Protein AF-S4N8Z7-F1 (afdb_monomer_lite)

Sequence (89 aa):
MDTNAEISITPKEAMDIVVTFWTSMGTANTRATTYRYKFQSGDFYLIGEQSDSFNRMTGEGENVNINYLTGQKSITTGNMIENTGMKLK

Structure (mmCIF, N/CA/C/O backbone):
data_AF-S4N8Z7-F1
#
_entry.id   AF-S4N8Z7-F1
#
loop_
_atom_site.group_PDB
_atom_site.id
_atom_site.type_symbol
_atom_site.label_atom_id
_atom_site.label_alt_id
_atom_site.label_comp_id
_atom_site.label_asym_id
_atom_site.label_entity_id
_atom_site.label_seq_id
_atom_site.pdbx_PDB_ins_code
_atom_site.Cartn_x
_atom_site.Cartn_y
_atom_site.Cartn_z
_atom_site.occupancy
_atom_site.B_iso_or_equiv
_atom_site.auth_seq_id
_atom_site.auth_comp_id
_atom_site.auth_asym_id
_atom_site.auth_atom_id
_atom_site.pdbx_PDB_model_num
ATOM 1 N N . MET A 1 1 ? 13.620 -15.999 -3.358 1.00 70.31 1 MET A N 1
ATOM 2 C CA . MET A 1 1 ? 12.597 -14.948 -3.184 1.00 70.31 1 MET A CA 1
ATOM 3 C C . MET A 1 1 ? 12.460 -14.767 -1.700 1.00 70.31 1 MET A C 1
ATOM 5 O O . MET A 1 1 ? 12.056 -15.711 -1.035 1.00 70.31 1 MET A O 1
ATOM 9 N N . ASP A 1 2 ? 12.855 -13.603 -1.211 1.00 80.25 2 ASP A N 1
ATOM 10 C CA . ASP A 1 2 ? 12.900 -13.310 0.211 1.00 80.25 2 ASP A CA 1
ATOM 11 C C . ASP A 1 2 ? 11.676 -12.470 0.553 1.00 80.25 2 ASP A C 1
ATOM 13 O O . ASP A 1 2 ? 11.379 -11.463 -0.096 1.00 80.25 2 ASP A O 1
ATOM 17 N N . THR A 1 3 ? 10.931 -12.927 1.551 1.00 85.19 3 THR A N 1
ATOM 18 C CA . THR A 1 3 ? 9.766 -12.213 2.068 1.00 85.19 3 THR A CA 1
ATOM 19 C C . THR A 1 3 ? 10.090 -11.766 3.477 1.00 85.19 3 THR A C 1
ATOM 21 O O . THR A 1 3 ? 10.477 -12.585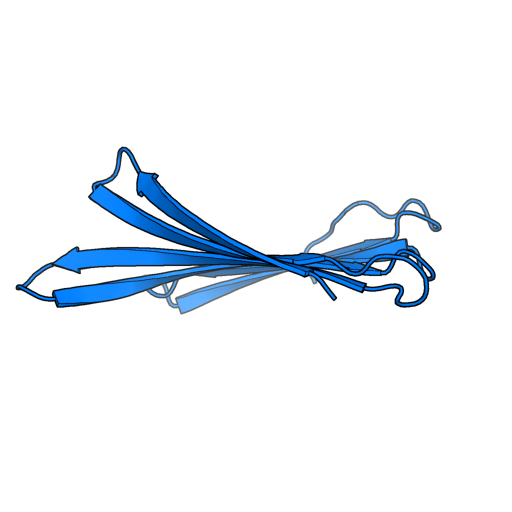 4.306 1.00 85.19 3 THR A O 1
ATOM 24 N N . ASN A 1 4 ? 9.924 -10.476 3.737 1.00 89.88 4 ASN A N 1
ATOM 25 C CA . ASN A 1 4 ? 10.065 -9.905 5.067 1.00 89.88 4 ASN A CA 1
ATOM 26 C C . ASN A 1 4 ? 8.730 -9.299 5.488 1.00 89.88 4 ASN A C 1
ATOM 28 O O . ASN A 1 4 ? 8.023 -8.717 4.661 1.00 89.88 4 ASN A O 1
ATOM 32 N N . ALA A 1 5 ? 8.402 -9.442 6.767 1.00 92.50 5 ALA A N 1
ATOM 33 C CA . ALA A 1 5 ? 7.236 -8.821 7.369 1.00 92.50 5 ALA A CA 1
ATOM 34 C C . ALA A 1 5 ? 7.666 -8.022 8.599 1.00 92.50 5 ALA A C 1
ATOM 36 O O . ALA A 1 5 ? 8.415 -8.525 9.437 1.00 92.50 5 ALA A O 1
ATOM 37 N N . GLU A 1 6 ? 7.178 -6.793 8.699 1.00 94.94 6 GLU A N 1
ATOM 38 C CA . GLU A 1 6 ? 7.401 -5.899 9.830 1.00 94.94 6 GLU A CA 1
ATOM 39 C C . GLU A 1 6 ? 6.053 -5.443 10.389 1.00 94.94 6 GLU A C 1
ATOM 41 O O . GLU A 1 6 ? 5.103 -5.208 9.639 1.00 94.94 6 GLU A O 1
ATOM 46 N N . ILE A 1 7 ? 5.973 -5.327 11.714 1.00 94.94 7 ILE A N 1
ATOM 47 C CA . ILE A 1 7 ? 4.805 -4.801 12.418 1.00 94.94 7 ILE A CA 1
ATOM 48 C C . ILE A 1 7 ? 5.244 -3.585 13.224 1.00 94.94 7 ILE A C 1
ATOM 50 O O . ILE A 1 7 ? 6.205 -3.662 13.990 1.00 94.94 7 ILE A O 1
ATOM 54 N N . SER A 1 8 ? 4.509 -2.483 13.091 1.00 94.25 8 SER A N 1
ATOM 55 C CA . SER A 1 8 ? 4.743 -1.265 13.867 1.00 94.25 8 SER A CA 1
ATOM 56 C C . SER A 1 8 ? 3.437 -0.637 14.356 1.00 94.25 8 SER A C 1
ATOM 58 O O . SER A 1 8 ? 2.375 -0.803 13.753 1.00 94.25 8 SER A O 1
ATOM 60 N N . ILE A 1 9 ? 3.514 0.090 15.473 1.00 91.75 9 ILE A N 1
ATOM 61 C CA . ILE A 1 9 ? 2.412 0.907 15.992 1.00 91.75 9 ILE A CA 1
ATOM 62 C C . ILE A 1 9 ? 2.708 2.362 15.640 1.00 91.75 9 ILE A C 1
ATOM 64 O O . ILE A 1 9 ? 3.746 2.912 16.006 1.00 91.75 9 ILE A O 1
ATOM 68 N N . THR A 1 10 ? 1.783 2.992 14.926 1.00 85.75 10 THR A N 1
ATOM 69 C CA . THR A 1 10 ? 1.882 4.398 14.538 1.00 85.75 10 THR A CA 1
ATOM 70 C C . THR A 1 10 ? 1.479 5.319 15.698 1.00 85.75 10 THR A C 1
ATOM 72 O O . THR A 1 10 ? 0.633 4.952 16.517 1.00 85.75 10 THR A O 1
ATOM 75 N N . PRO A 1 11 ? 1.958 6.578 15.726 1.00 82.19 11 PRO A N 1
ATOM 76 C CA . PRO A 1 11 ? 1.519 7.577 16.709 1.00 82.19 11 PRO A CA 1
ATOM 77 C C . PRO A 1 11 ? 0.018 7.920 16.670 1.00 82.19 11 PRO A C 1
ATOM 79 O O . PRO A 1 11 ? -0.459 8.660 17.522 1.00 82.19 11 PRO A O 1
ATOM 82 N N . LYS A 1 12 ? -0.727 7.430 15.669 1.00 80.25 12 LYS A N 1
ATOM 83 C CA . LYS A 1 12 ? -2.173 7.650 15.493 1.00 80.25 12 LYS A CA 1
ATOM 84 C C . LYS A 1 12 ? -3.014 6.447 15.938 1.00 80.25 12 LYS A C 1
ATOM 86 O O . LYS A 1 12 ? -4.122 6.276 15.438 1.00 80.25 12 LYS A O 1
ATOM 91 N N . GLU A 1 13 ? -2.469 5.598 16.811 1.00 85.19 13 GLU A N 1
ATOM 92 C CA . GLU A 1 13 ? -3.140 4.395 17.337 1.00 85.19 13 GLU A CA 1
ATOM 93 C C . GLU A 1 13 ? -3.556 3.392 16.242 1.00 85.19 13 GLU A C 1
ATOM 95 O O . GLU A 1 13 ? -4.467 2.583 16.413 1.00 85.19 13 GLU A O 1
ATOM 100 N N . ALA A 1 14 ? -2.879 3.443 15.093 1.00 91.75 14 ALA A N 1
ATOM 101 C CA . ALA A 1 14 ? -3.032 2.473 14.018 1.00 91.75 14 ALA A CA 1
ATOM 102 C C . ALA A 1 14 ? -1.828 1.525 13.990 1.00 91.75 14 ALA A C 1
ATOM 104 O O . ALA A 1 14 ? -0.709 1.943 14.286 1.00 91.75 14 ALA A O 1
ATOM 105 N N . MET A 1 15 ? -2.059 0.273 13.616 1.00 95.12 15 MET A N 1
ATOM 106 C CA . MET A 1 15 ? -1.038 -0.751 13.425 1.00 95.12 15 MET A CA 1
ATOM 107 C C . MET A 1 15 ? -0.752 -0.908 11.935 1.00 95.12 15 MET A C 1
ATOM 109 O O . MET A 1 15 ? -1.669 -1.174 11.160 1.00 95.12 15 MET A O 1
ATOM 113 N N . ASP A 1 16 ? 0.513 -0.791 11.551 1.00 96.38 16 ASP A N 1
ATOM 114 C CA . ASP A 1 16 ? 0.957 -1.033 10.184 1.00 96.38 16 ASP A CA 1
ATOM 115 C C . ASP A 1 16 ? 1.625 -2.411 10.101 1.00 96.38 16 ASP A C 1
ATOM 117 O O . ASP A 1 16 ? 2.531 -2.723 10.877 1.00 96.38 16 ASP A O 1
ATOM 121 N N . ILE A 1 17 ? 1.172 -3.229 9.149 1.00 96.06 17 ILE A N 1
ATOM 122 C CA . ILE A 1 17 ? 1.828 -4.473 8.735 1.00 96.06 17 ILE A CA 1
ATOM 123 C C . ILE A 1 17 ? 2.448 -4.223 7.367 1.00 96.06 17 ILE A C 1
ATOM 125 O O . ILE A 1 17 ? 1.726 -4.031 6.388 1.00 96.06 17 ILE A O 1
ATOM 129 N N . VAL A 1 18 ? 3.773 -4.247 7.293 1.00 96.06 18 VAL A N 1
ATOM 130 C CA . VAL A 1 18 ? 4.512 -4.080 6.041 1.00 96.06 18 VAL A CA 1
ATOM 131 C C . VAL A 1 18 ? 4.977 -5.445 5.568 1.00 96.06 18 VAL A C 1
ATOM 133 O O . VAL A 1 18 ? 5.733 -6.120 6.260 1.00 96.06 18 VAL A O 1
ATOM 136 N N . VAL A 1 19 ? 4.544 -5.850 4.378 1.00 94.38 19 VAL A N 1
ATOM 137 C CA . VAL A 1 19 ? 4.993 -7.076 3.717 1.00 94.38 19 VAL A CA 1
ATOM 138 C C . VAL A 1 19 ? 5.822 -6.689 2.506 1.00 94.38 19 VAL A C 1
ATOM 140 O O . VAL A 1 19 ? 5.327 -6.043 1.582 1.00 94.38 19 VAL A O 1
ATOM 143 N N . THR A 1 20 ? 7.089 -7.089 2.505 1.00 91.81 20 THR A N 1
ATOM 144 C CA . THR A 1 20 ? 8.021 -6.776 1.423 1.00 91.81 20 THR A CA 1
ATOM 145 C C . THR A 1 20 ? 8.469 -8.049 0.725 1.00 91.81 20 THR A C 1
ATOM 147 O O . THR A 1 20 ? 9.005 -8.964 1.349 1.00 91.81 20 THR A O 1
ATOM 150 N N . PHE A 1 21 ? 8.294 -8.072 -0.591 1.00 88.06 21 PHE A N 1
ATOM 151 C CA . PHE A 1 21 ? 8.746 -9.117 -1.490 1.00 88.06 21 PHE A CA 1
ATOM 152 C C . PHE A 1 21 ? 9.956 -8.620 -2.272 1.00 88.06 21 PHE A C 1
ATOM 154 O O . PHE A 1 21 ? 9.828 -7.859 -3.236 1.00 88.06 21 PHE A O 1
ATOM 161 N N . TRP A 1 22 ? 11.133 -9.090 -1.864 1.00 76.56 22 TRP A N 1
ATOM 162 C CA . TRP A 1 22 ? 12.368 -8.893 -2.607 1.00 76.56 22 TRP A CA 1
ATOM 163 C C . TRP A 1 22 ? 12.772 -10.182 -3.294 1.00 76.56 22 TRP A C 1
ATOM 165 O O . TRP A 1 22 ? 12.678 -11.286 -2.762 1.00 76.56 22 TRP A O 1
ATOM 175 N N . THR A 1 23 ? 13.274 -10.050 -4.509 1.00 67.12 23 THR A N 1
ATOM 176 C CA . THR A 1 23 ? 13.885 -11.177 -5.194 1.00 67.12 23 THR A CA 1
ATOM 177 C C . THR A 1 23 ? 15.323 -10.844 -5.552 1.00 67.12 23 THR A C 1
ATOM 179 O O . THR A 1 23 ? 15.611 -9.828 -6.191 1.00 67.12 23 THR A O 1
ATOM 182 N N . SER A 1 24 ? 16.252 -11.683 -5.102 1.00 61.22 24 SER A N 1
ATOM 183 C CA . SER A 1 24 ? 17.641 -11.669 -5.550 1.00 61.22 24 SER A CA 1
ATOM 184 C C . SER A 1 24 ? 17.767 -12.419 -6.886 1.00 61.22 24 SER A C 1
ATOM 186 O O . SER A 1 24 ? 16.996 -13.333 -7.162 1.00 61.22 24 SER A O 1
ATOM 188 N N . MET A 1 25 ? 18.697 -11.950 -7.728 1.00 50.88 25 MET A N 1
ATOM 189 C CA . MET A 1 25 ? 19.184 -12.544 -8.989 1.00 50.88 25 MET A CA 1
ATOM 190 C C . MET A 1 25 ? 18.148 -13.317 -9.840 1.00 50.88 25 MET A C 1
ATOM 192 O O . MET A 1 25 ? 18.025 -14.531 -9.728 1.00 50.88 25 MET A O 1
ATOM 196 N N . GLY A 1 26 ? 17.465 -12.622 -10.763 1.00 61.41 26 GLY A N 1
ATOM 197 C CA . GLY A 1 26 ? 16.749 -13.256 -11.888 1.00 61.41 26 GLY A CA 1
ATOM 198 C C . GLY A 1 26 ? 15.339 -12.729 -12.166 1.00 61.41 26 GLY A C 1
ATOM 199 O O . GLY A 1 26 ? 14.899 -12.726 -13.310 1.00 61.41 26 GLY A O 1
ATOM 200 N N . THR A 1 27 ? 14.642 -12.212 -11.159 1.00 68.88 27 THR A N 1
ATOM 201 C CA . THR A 1 27 ? 13.301 -11.620 -11.315 1.00 68.88 27 THR A CA 1
ATOM 202 C C . THR A 1 27 ? 13.360 -10.097 -11.244 1.00 68.88 27 THR A C 1
ATOM 204 O O . THR A 1 27 ? 14.044 -9.523 -10.398 1.00 68.88 27 THR A O 1
ATOM 207 N N . ALA A 1 28 ? 12.651 -9.416 -12.146 1.00 83.06 28 ALA A N 1
ATOM 208 C CA . ALA A 1 28 ? 12.709 -7.958 -12.251 1.00 83.06 28 ALA A CA 1
ATOM 209 C C . ALA A 1 28 ? 11.973 -7.235 -11.118 1.00 83.06 28 ALA A C 1
ATOM 211 O O . ALA A 1 28 ? 12.359 -6.129 -10.746 1.00 83.06 28 ALA A O 1
ATOM 212 N N . ASN A 1 29 ? 10.926 -7.867 -10.588 1.00 87.88 29 ASN A N 1
ATOM 213 C CA . ASN A 1 29 ? 9.919 -7.201 -9.775 1.00 87.88 29 ASN A CA 1
ATOM 214 C C . ASN A 1 29 ? 10.275 -7.207 -8.287 1.00 87.88 29 ASN A C 1
ATOM 216 O O . ASN A 1 29 ? 10.633 -8.242 -7.716 1.00 87.88 29 ASN A O 1
ATOM 220 N N . THR A 1 30 ? 10.115 -6.045 -7.666 1.00 90.94 30 THR A N 1
ATOM 221 C CA . THR A 1 30 ? 10.051 -5.861 -6.216 1.00 90.94 30 THR A CA 1
ATOM 222 C C . THR A 1 30 ? 8.697 -5.263 -5.852 1.00 90.94 30 THR A C 1
ATOM 224 O O . THR A 1 30 ? 8.114 -4.517 -6.646 1.00 90.94 30 THR A O 1
ATOM 227 N N . ARG A 1 31 ? 8.171 -5.620 -4.678 1.00 92.56 31 ARG A N 1
ATOM 228 C CA . ARG A 1 31 ? 6.916 -5.067 -4.165 1.00 92.56 31 ARG A CA 1
ATOM 229 C C . ARG A 1 31 ? 6.964 -4.922 -2.653 1.00 92.56 31 ARG A C 1
ATOM 231 O O . ARG A 1 31 ? 7.402 -5.836 -1.964 1.00 92.56 31 ARG A O 1
ATOM 238 N N . ALA A 1 32 ? 6.439 -3.819 -2.146 1.00 94.81 32 ALA A N 1
ATOM 239 C CA . ALA A 1 32 ? 6.104 -3.644 -0.741 1.00 94.81 32 ALA A CA 1
ATOM 240 C C . ALA A 1 32 ? 4.608 -3.354 -0.616 1.00 94.81 32 ALA A C 1
ATOM 242 O O . ALA A 1 32 ? 3.997 -2.764 -1.510 1.00 94.81 32 ALA A O 1
ATOM 243 N N . THR A 1 33 ? 3.974 -3.810 0.456 1.00 96.88 33 THR A N 1
ATOM 244 C CA . THR A 1 33 ? 2.588 -3.456 0.764 1.00 96.88 33 THR A CA 1
ATOM 245 C C . THR A 1 33 ? 2.440 -3.220 2.257 1.00 96.88 33 THR A C 1
ATOM 247 O O . THR A 1 33 ? 2.761 -4.092 3.060 1.00 96.88 33 THR A O 1
ATOM 250 N N . THR A 1 34 ? 1.962 -2.034 2.610 1.00 97.44 34 THR A N 1
ATOM 251 C CA . THR A 1 34 ? 1.643 -1.612 3.969 1.00 97.44 34 THR A CA 1
ATOM 252 C C . THR A 1 34 ? 0.138 -1.687 4.158 1.00 97.44 34 THR A C 1
ATOM 254 O O . THR A 1 34 ? -0.614 -0.947 3.521 1.00 97.44 34 THR A O 1
ATOM 257 N N . TYR A 1 35 ? -0.302 -2.554 5.061 1.00 97.38 35 TYR A N 1
ATOM 258 C CA . TYR A 1 35 ? -1.683 -2.629 5.516 1.00 97.38 35 TYR A CA 1
ATOM 259 C C . TYR A 1 35 ? -1.820 -1.874 6.828 1.00 97.38 35 TYR A C 1
ATOM 261 O O . TYR A 1 35 ? -1.120 -2.183 7.790 1.00 97.38 35 TYR A O 1
ATOM 269 N N . ARG A 1 36 ? -2.741 -0.912 6.878 1.00 97.31 36 ARG A N 1
ATOM 270 C CA . ARG A 1 36 ? -3.013 -0.126 8.079 1.00 97.31 36 ARG A CA 1
ATOM 271 C C . ARG A 1 36 ? -4.299 -0.580 8.740 1.00 97.31 36 ARG A C 1
ATOM 273 O O . ARG A 1 36 ? -5.379 -0.448 8.164 1.00 97.31 36 ARG A O 1
ATOM 280 N N . TYR A 1 37 ? -4.180 -1.021 9.981 1.00 96.94 37 TYR A N 1
ATOM 281 C CA . TYR A 1 37 ? -5.281 -1.433 10.834 1.00 96.94 37 TYR A CA 1
ATOM 282 C C . TYR A 1 37 ? -5.534 -0.416 11.938 1.00 96.94 37 TYR A C 1
ATOM 284 O O . TYR A 1 37 ? -4.607 0.202 12.455 1.00 96.94 37 TYR A O 1
ATOM 292 N N . LYS A 1 38 ? -6.790 -0.273 12.347 1.00 95.00 38 LYS A N 1
ATOM 293 C CA . LYS A 1 38 ? -7.173 0.483 13.539 1.00 95.00 38 LYS A CA 1
ATOM 294 C C . LYS A 1 38 ? -7.926 -0.426 14.495 1.00 95.00 38 LYS A C 1
ATOM 296 O O . LYS A 1 38 ? -8.875 -1.088 14.080 1.00 95.00 38 LYS A O 1
ATOM 301 N N . PHE A 1 39 ? -7.526 -0.421 15.763 1.00 91.19 39 PHE A N 1
ATOM 302 C CA . PHE A 1 39 ? -8.305 -1.065 16.812 1.00 91.19 39 PHE A CA 1
ATOM 303 C C . PHE A 1 39 ? -9.478 -0.162 17.206 1.00 91.19 39 PHE A C 1
ATOM 305 O O . PHE A 1 39 ? -9.287 0.997 17.577 1.00 91.19 39 PHE A O 1
ATOM 312 N N . GLN A 1 40 ? -10.701 -0.667 17.096 1.00 90.50 40 GLN A N 1
ATOM 313 C CA . GLN A 1 40 ? -11.912 0.029 17.530 1.00 90.50 40 GLN A CA 1
ATOM 314 C C . GLN A 1 40 ? -12.993 -0.998 17.856 1.00 90.50 40 GLN A C 1
ATOM 316 O O . GLN A 1 40 ? -13.005 -2.080 17.288 1.00 90.50 40 GLN A O 1
ATOM 321 N N . SER A 1 41 ? -13.900 -0.688 18.782 1.00 91.81 41 SER A N 1
ATOM 322 C CA . SER A 1 41 ? -15.024 -1.579 19.126 1.00 91.81 41 SER A CA 1
ATOM 323 C C . SER A 1 41 ? -14.632 -3.033 19.456 1.00 91.81 41 SER A C 1
ATOM 325 O O . SER A 1 41 ? -15.434 -3.941 19.264 1.00 91.81 41 SER A O 1
ATOM 327 N N . GLY A 1 42 ? -13.415 -3.256 19.967 1.00 92.50 42 GLY A N 1
ATOM 328 C CA . GLY A 1 42 ? -12.922 -4.584 20.343 1.00 92.50 42 GLY A CA 1
ATOM 329 C C . GLY A 1 42 ? -12.261 -5.395 19.223 1.00 92.50 42 GLY A C 1
ATOM 330 O O . GLY A 1 42 ? -11.878 -6.530 19.489 1.00 92.50 42 GLY A O 1
ATOM 331 N N . ASP A 1 43 ? -12.097 -4.844 18.015 1.00 94.88 43 ASP A N 1
ATOM 332 C CA . ASP A 1 43 ? -11.525 -5.561 16.867 1.00 94.88 43 ASP A CA 1
ATOM 333 C C . ASP A 1 43 ? -10.595 -4.673 16.014 1.00 94.88 43 ASP A C 1
ATOM 335 O O . ASP A 1 43 ? -10.585 -3.443 16.139 1.00 94.88 43 ASP A O 1
ATOM 339 N N . PHE A 1 44 ? -9.797 -5.293 15.143 1.00 92.38 44 PHE A N 1
ATOM 340 C CA . PHE A 1 44 ? -8.927 -4.622 14.180 1.00 92.38 44 PHE A CA 1
ATOM 341 C C . PHE A 1 44 ? -9.615 -4.479 12.824 1.00 92.38 44 PHE A C 1
ATOM 343 O O . PHE A 1 44 ? -9.942 -5.453 12.154 1.00 92.38 44 PHE A O 1
ATOM 350 N N . TYR A 1 45 ? -9.745 -3.240 12.364 1.00 95.44 45 TYR A N 1
ATOM 351 C CA . TYR A 1 45 ? -10.327 -2.922 11.065 1.00 95.44 45 TYR A CA 1
ATOM 352 C C . TYR A 1 45 ? -9.233 -2.493 10.099 1.00 95.44 45 TYR A C 1
ATOM 354 O O . TYR A 1 45 ? -8.440 -1.613 10.433 1.00 95.44 45 TYR A O 1
ATOM 362 N N . LEU A 1 46 ? -9.206 -3.069 8.894 1.00 96.81 46 LEU A N 1
ATOM 363 C CA . LEU A 1 46 ? -8.356 -2.586 7.807 1.00 96.81 46 LEU A CA 1
ATOM 364 C C . LEU A 1 46 ? -8.892 -1.231 7.324 1.00 96.81 46 LEU A C 1
ATOM 366 O O . LEU A 1 46 ? -10.004 -1.144 6.809 1.00 96.81 46 LEU A O 1
ATOM 370 N N . ILE A 1 47 ? -8.106 -0.170 7.502 1.00 96.75 47 ILE A N 1
ATOM 371 C CA . ILE A 1 47 ? -8.510 1.208 7.185 1.00 96.75 47 ILE A CA 1
ATOM 372 C C . ILE A 1 47 ? -7.712 1.828 6.038 1.00 96.75 47 ILE A C 1
ATOM 374 O O . ILE A 1 47 ? -8.139 2.831 5.464 1.00 96.75 47 ILE A O 1
ATOM 378 N N . GLY A 1 48 ? -6.576 1.237 5.671 1.00 97.31 48 GLY A N 1
ATOM 379 C CA . GLY A 1 48 ? -5.818 1.668 4.505 1.00 97.31 48 GLY A CA 1
ATOM 380 C C . GLY A 1 48 ? -4.867 0.606 3.977 1.00 97.31 48 GLY A C 1
ATOM 381 O O . GLY A 1 48 ? -4.470 -0.311 4.694 1.00 97.31 48 GLY A O 1
ATOM 382 N N . GLU A 1 49 ? -4.496 0.766 2.716 1.00 97.69 49 GLU A N 1
ATOM 383 C CA . GLU A 1 49 ? -3.496 -0.041 2.028 1.00 97.69 49 GLU A CA 1
ATOM 384 C C . GLU A 1 49 ? -2.649 0.875 1.150 1.00 97.69 49 GLU A C 1
ATOM 386 O O . GLU A 1 49 ? -3.181 1.693 0.400 1.00 97.69 49 GLU A O 1
ATOM 391 N N . GLN A 1 50 ? -1.333 0.733 1.237 1.00 97.44 50 GLN A N 1
ATOM 392 C CA . GLN A 1 50 ? -0.397 1.333 0.298 1.00 97.44 50 GLN A CA 1
ATOM 393 C C . GLN A 1 50 ? 0.465 0.224 -0.288 1.00 97.44 50 GLN A C 1
ATOM 395 O O . GLN A 1 50 ? 1.008 -0.583 0.461 1.00 97.44 50 GLN A O 1
ATOM 400 N N . SER A 1 51 ? 0.621 0.182 -1.607 1.00 97.06 51 SER A N 1
ATOM 401 C CA . SER A 1 51 ? 1.555 -0.734 -2.250 1.00 97.06 51 SER A CA 1
ATOM 402 C C . SER A 1 51 ? 2.442 -0.029 -3.255 1.00 97.06 51 SER A C 1
ATOM 404 O O . SER A 1 51 ? 1.956 0.700 -4.119 1.00 97.06 51 SER A O 1
ATOM 406 N N . ASP A 1 52 ? 3.719 -0.359 -3.190 1.00 95.38 52 ASP A N 1
ATOM 407 C CA . ASP A 1 52 ? 4.762 0.093 -4.090 1.00 95.38 52 ASP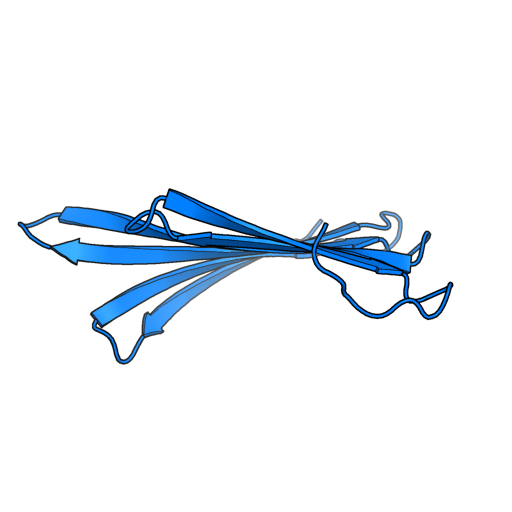 A CA 1
ATOM 408 C C . ASP A 1 52 ? 5.241 -1.114 -4.888 1.00 95.38 52 ASP A C 1
ATOM 410 O O . ASP A 1 52 ? 5.584 -2.146 -4.309 1.00 95.38 52 ASP A O 1
ATOM 414 N N . SER A 1 53 ? 5.279 -1.009 -6.211 1.00 94.88 53 SER A N 1
ATOM 415 C CA . SER A 1 53 ? 5.873 -2.029 -7.069 1.00 94.88 53 SER A CA 1
ATOM 416 C C . SER A 1 53 ? 6.828 -1.401 -8.063 1.00 94.88 53 SER A C 1
ATOM 418 O O . SER A 1 53 ? 6.614 -0.284 -8.535 1.00 94.88 53 SER A O 1
A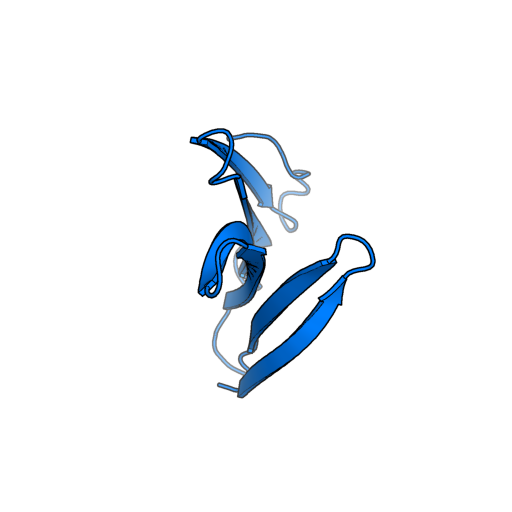TOM 420 N N . PHE A 1 54 ? 7.904 -2.120 -8.357 1.00 93.44 54 PHE A N 1
ATOM 421 C CA . PHE A 1 54 ? 8.921 -1.644 -9.273 1.00 93.44 54 PHE A CA 1
ATOM 422 C C . PHE A 1 54 ? 9.529 -2.797 -10.072 1.00 93.44 54 PHE A C 1
ATOM 424 O O . PHE A 1 54 ? 9.939 -3.815 -9.506 1.00 93.44 54 PHE A O 1
ATOM 431 N N . ASN A 1 55 ? 9.596 -2.629 -11.391 1.00 92.75 55 ASN A N 1
ATOM 432 C CA . ASN A 1 55 ? 10.228 -3.553 -12.319 1.00 92.75 55 ASN A CA 1
ATOM 433 C C . ASN A 1 55 ? 11.607 -3.018 -12.724 1.00 92.75 55 ASN A C 1
ATOM 435 O O . ASN A 1 55 ? 11.740 -2.052 -13.471 1.00 92.75 55 ASN A O 1
ATOM 439 N N . ARG A 1 56 ? 12.659 -3.698 -12.266 1.00 88.88 56 ARG A N 1
ATOM 440 C CA . ARG A 1 56 ? 14.057 -3.308 -12.507 1.00 88.88 56 ARG A CA 1
ATOM 441 C C . ARG A 1 56 ? 14.510 -3.443 -13.964 1.00 88.88 56 ARG A C 1
ATOM 443 O O . ARG A 1 56 ? 15.522 -2.851 -14.315 1.00 88.88 56 ARG A O 1
ATOM 450 N N . MET A 1 57 ? 13.820 -4.242 -14.784 1.00 90.75 57 MET A N 1
ATOM 451 C CA . MET A 1 57 ? 14.170 -4.445 -16.196 1.00 90.75 57 MET A CA 1
ATOM 452 C C . MET A 1 57 ? 13.507 -3.409 -17.108 1.00 90.75 57 MET A C 1
ATOM 454 O O . MET A 1 57 ? 14.142 -2.949 -18.049 1.00 90.75 57 MET A O 1
ATOM 458 N N . THR A 1 58 ? 12.247 -3.050 -16.842 1.00 93.31 58 THR A N 1
ATOM 459 C CA . THR A 1 58 ? 11.487 -2.079 -17.654 1.00 93.31 58 THR A CA 1
ATOM 460 C C . THR A 1 58 ? 11.572 -0.657 -17.112 1.00 93.31 58 THR A C 1
ATOM 462 O O . THR A 1 58 ? 11.277 0.291 -17.833 1.00 93.31 58 THR A O 1
ATOM 465 N N . GLY A 1 59 ? 11.975 -0.493 -15.850 1.00 93.62 59 GLY A N 1
ATOM 466 C CA . GLY A 1 59 ? 11.965 0.790 -15.160 1.00 93.62 59 GLY A CA 1
ATOM 467 C C . GLY A 1 59 ? 10.577 1.227 -14.697 1.00 93.62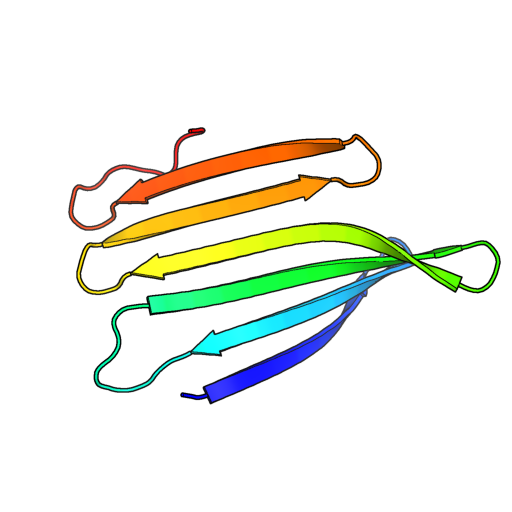 59 GLY A C 1
ATOM 468 O O . GLY A 1 59 ? 10.468 2.305 -14.118 1.00 93.62 59 GLY A O 1
ATOM 469 N N . GLU A 1 60 ? 9.533 0.432 -14.935 1.00 96.06 60 GLU A N 1
ATOM 470 C CA . GLU A 1 60 ? 8.158 0.762 -14.560 1.00 96.06 60 GLU A CA 1
ATOM 471 C C . GLU A 1 60 ? 7.977 0.701 -13.041 1.00 96.06 60 GLU A C 1
ATOM 473 O O . GLU A 1 60 ? 8.342 -0.281 -12.389 1.00 96.06 60 GLU A O 1
ATOM 478 N N . GLY A 1 61 ? 7.381 1.749 -12.481 1.00 95.94 61 GLY A N 1
ATOM 479 C CA . GLY A 1 61 ? 6.966 1.820 -11.088 1.00 95.94 61 GLY A CA 1
ATOM 480 C C . GLY A 1 61 ? 5.480 2.131 -10.975 1.00 95.94 61 GLY A C 1
ATOM 481 O O . GLY A 1 61 ? 4.953 2.961 -11.719 1.00 95.94 61 GLY A O 1
ATOM 482 N N . GLU A 1 62 ? 4.812 1.494 -10.018 1.00 97.19 62 GLU A N 1
ATOM 483 C CA . GLU A 1 62 ? 3.425 1.783 -9.661 1.00 97.19 62 GLU A CA 1
ATOM 484 C C . GLU A 1 62 ? 3.296 1.933 -8.146 1.00 97.19 62 GLU A C 1
ATOM 486 O O . GLU A 1 62 ? 3.836 1.146 -7.369 1.00 97.19 62 GLU A O 1
ATOM 491 N N . ASN A 1 63 ? 2.545 2.950 -7.750 1.00 97.62 63 ASN A N 1
ATOM 492 C CA . ASN A 1 63 ? 2.175 3.256 -6.384 1.00 97.62 63 ASN A CA 1
ATOM 493 C C . ASN A 1 63 ? 0.654 3.251 -6.286 1.00 97.62 63 ASN A C 1
ATOM 495 O O . ASN A 1 63 ? -0.018 3.999 -6.995 1.00 97.62 63 ASN A O 1
ATOM 499 N N . VAL A 1 64 ? 0.106 2.426 -5.404 1.00 98.12 64 VAL A N 1
ATOM 500 C CA . VAL A 1 64 ? -1.331 2.337 -5.149 1.00 98.12 64 VAL A CA 1
ATOM 501 C C . VAL A 1 64 ? -1.583 2.731 -3.707 1.00 98.12 64 VAL A C 1
ATOM 503 O O . VAL A 1 64 ? -0.967 2.183 -2.804 1.00 98.12 64 VAL A O 1
ATOM 506 N N . ASN A 1 65 ? -2.510 3.657 -3.493 1.00 97.88 65 ASN A N 1
ATOM 507 C CA . ASN A 1 65 ? -2.960 4.086 -2.176 1.00 97.88 65 ASN A CA 1
ATOM 508 C C . ASN A 1 65 ? -4.476 3.928 -2.097 1.00 97.88 65 ASN A C 1
ATOM 510 O O . ASN A 1 65 ? -5.195 4.468 -2.939 1.00 97.88 65 ASN A O 1
ATOM 514 N N . ILE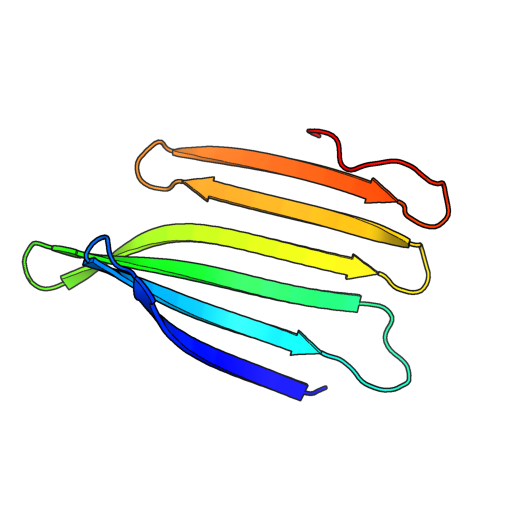 A 1 66 ? -4.965 3.207 -1.095 1.00 98.44 66 ILE A N 1
ATOM 515 C CA . ILE A 1 66 ? -6.386 2.980 -0.837 1.00 98.44 66 ILE A CA 1
ATOM 516 C C . ILE A 1 66 ? -6.691 3.431 0.586 1.00 98.44 66 ILE A C 1
ATOM 518 O O . ILE A 1 66 ? -6.063 2.987 1.547 1.00 98.44 66 ILE A O 1
ATOM 522 N N . ASN A 1 67 ? -7.681 4.307 0.723 1.00 97.62 67 ASN A N 1
ATOM 523 C CA . ASN A 1 67 ? -8.253 4.686 2.004 1.00 97.62 67 ASN A CA 1
ATOM 524 C C . ASN A 1 67 ? -9.634 4.038 2.123 1.00 97.62 67 ASN A C 1
ATOM 526 O O . ASN A 1 67 ? -10.590 4.477 1.484 1.00 97.62 67 ASN A O 1
ATOM 530 N N . TYR A 1 68 ? -9.745 2.999 2.949 1.00 96.94 68 TYR A N 1
ATOM 531 C CA . TYR A 1 68 ? -10.996 2.255 3.114 1.00 96.94 68 TYR A CA 1
ATOM 532 C C . TYR A 1 68 ? -12.049 3.031 3.916 1.00 96.94 68 TYR A C 1
ATOM 534 O O . TYR A 1 68 ? -13.234 2.741 3.794 1.00 96.94 68 TYR A O 1
ATOM 542 N N . LEU A 1 69 ? -11.650 4.052 4.684 1.00 94.31 69 LEU A N 1
ATOM 543 C CA . LEU A 1 69 ? -12.591 4.919 5.402 1.00 94.31 69 LEU A CA 1
ATOM 544 C C . LEU A 1 69 ? -13.316 5.886 4.461 1.00 94.31 69 LEU A C 1
ATOM 546 O O . LEU A 1 69 ? -14.473 6.216 4.700 1.00 94.31 69 LEU A O 1
ATOM 550 N N . THR A 1 70 ? -12.640 6.359 3.408 1.00 97.00 70 THR A N 1
ATOM 551 C CA . THR A 1 70 ? -13.222 7.293 2.427 1.00 97.00 70 THR A CA 1
ATOM 552 C C . THR A 1 70 ? -13.634 6.620 1.119 1.00 97.00 70 THR A C 1
ATOM 554 O O . THR A 1 70 ? -14.280 7.254 0.289 1.00 97.00 70 THR A O 1
ATOM 557 N N . GLY A 1 71 ? -13.242 5.361 0.903 1.00 96.81 71 GLY A N 1
ATOM 558 C CA . GLY A 1 71 ? -13.418 4.647 -0.364 1.00 96.81 71 GLY A CA 1
ATOM 559 C C . GLY A 1 71 ? -12.536 5.177 -1.502 1.00 96.81 71 GLY A C 1
ATOM 560 O O . GLY A 1 71 ? -12.725 4.793 -2.654 1.00 96.81 71 GLY A O 1
ATOM 561 N N . GLN A 1 72 ? -11.589 6.074 -1.211 1.00 97.75 72 GLN A N 1
ATOM 562 C CA . GLN A 1 72 ? -10.738 6.690 -2.225 1.00 97.75 72 GLN A CA 1
ATOM 563 C C . GLN A 1 72 ? -9.571 5.779 -2.599 1.00 97.75 72 GLN A C 1
ATOM 565 O O . GLN A 1 72 ? -8.939 5.162 -1.740 1.00 97.75 72 GLN A O 1
ATOM 570 N N 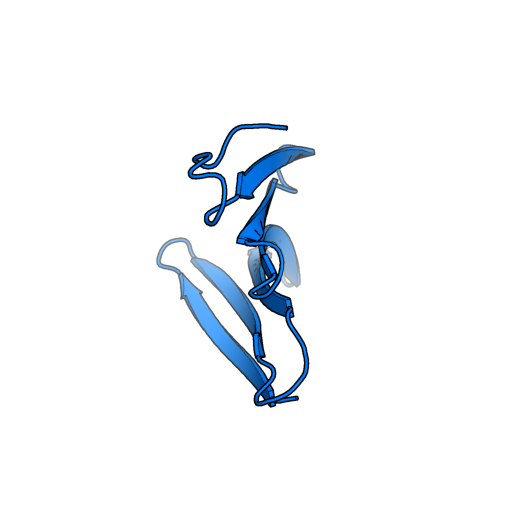. LYS A 1 73 ? -9.245 5.765 -3.894 1.00 97.88 73 LYS A N 1
ATOM 571 C CA . LYS A 1 73 ? -8.086 5.076 -4.453 1.00 97.88 73 LYS A CA 1
ATOM 572 C C . LYS A 1 73 ? -7.295 6.030 -5.339 1.00 97.88 73 LYS A C 1
ATOM 574 O O . LYS A 1 73 ? -7.871 6.700 -6.190 1.00 97.88 73 LYS A O 1
ATOM 579 N N . SER A 1 74 ? -5.981 6.050 -5.158 1.00 97.94 74 SER A N 1
ATOM 580 C CA . SER A 1 74 ? -5.032 6.750 -6.017 1.00 97.94 74 SER A CA 1
ATOM 581 C C . SER A 1 74 ? -4.046 5.741 -6.579 1.00 97.94 74 SER A C 1
ATOM 583 O O . SER A 1 74 ? -3.484 4.945 -5.830 1.00 97.94 74 SER A O 1
ATOM 585 N N . ILE A 1 75 ? -3.826 5.788 -7.889 1.00 98.06 75 ILE A N 1
ATOM 586 C CA . ILE A 1 75 ? -2.768 5.033 -8.554 1.00 98.06 75 ILE A CA 1
ATOM 587 C C . ILE A 1 75 ? -1.850 6.053 -9.208 1.00 98.06 75 ILE A C 1
ATOM 589 O O . ILE A 1 75 ? -2.324 6.919 -9.939 1.00 98.06 75 ILE A O 1
ATOM 593 N N . THR A 1 76 ? -0.553 5.961 -8.947 1.00 97.94 76 THR A N 1
ATOM 594 C CA . THR A 1 76 ? 0.461 6.745 -9.644 1.00 97.94 76 THR A CA 1
ATOM 595 C C . THR A 1 76 ? 1.448 5.820 -10.325 1.00 97.94 76 THR A C 1
ATOM 597 O O . THR A 1 76 ? 1.923 4.871 -9.705 1.00 97.94 76 THR A O 1
ATOM 600 N N . THR A 1 77 ? 1.786 6.110 -11.574 1.00 97.56 77 THR A N 1
ATOM 601 C CA . THR A 1 77 ? 2.746 5.328 -12.359 1.00 97.56 77 THR A CA 1
ATOM 602 C C . THR A 1 77 ? 3.854 6.217 -12.894 1.00 97.56 77 THR A C 1
ATOM 604 O O . THR A 1 77 ? 3.631 7.399 -13.163 1.00 97.56 77 THR A O 1
ATOM 607 N N . GLY A 1 78 ? 5.037 5.651 -13.080 1.00 97.06 78 GLY A N 1
ATOM 608 C CA . GLY A 1 78 ? 6.167 6.308 -13.729 1.00 97.06 78 GLY A CA 1
ATOM 609 C C . GLY A 1 78 ? 7.144 5.281 -14.284 1.00 97.06 78 GLY A C 1
ATOM 610 O O . GLY A 1 78 ? 6.980 4.079 -14.073 1.00 97.06 78 GLY A O 1
ATOM 611 N N . ASN A 1 79 ? 8.163 5.754 -14.990 1.00 97.06 79 ASN A N 1
ATOM 612 C CA . ASN A 1 79 ? 9.212 4.915 -15.539 1.00 97.06 79 ASN A CA 1
ATOM 613 C C . ASN A 1 79 ? 10.576 5.595 -15.374 1.00 97.06 79 ASN A C 1
ATOM 615 O O . ASN A 1 79 ? 10.814 6.677 -15.908 1.00 97.06 79 ASN A O 1
ATOM 619 N N . MET A 1 80 ? 11.493 4.958 -14.646 1.00 93.62 80 MET A N 1
ATOM 620 C CA . MET A 1 80 ? 12.815 5.536 -14.387 1.00 93.62 80 MET A CA 1
ATOM 621 C C . MET A 1 80 ? 13.777 5.462 -15.578 1.00 93.62 80 MET A C 1
ATOM 623 O O . MET A 1 80 ? 14.673 6.297 -15.669 1.00 93.62 80 MET A O 1
ATOM 627 N N . ILE A 1 81 ? 13.601 4.501 -16.490 1.00 94.81 81 ILE A N 1
ATOM 628 C CA . ILE A 1 81 ? 14.403 4.389 -17.720 1.00 94.81 81 ILE A CA 1
ATOM 629 C C . ILE A 1 81 ? 13.993 5.488 -18.702 1.00 94.81 81 ILE A C 1
ATOM 631 O O . ILE A 1 81 ? 14.843 6.139 -19.303 1.00 94.81 81 ILE A O 1
ATOM 635 N N . GLU A 1 82 ? 12.691 5.744 -18.813 1.00 95.38 82 GLU A N 1
ATOM 636 C CA . GLU A 1 82 ? 12.138 6.814 -19.651 1.00 95.38 82 GLU A CA 1
ATOM 637 C C . GLU A 1 82 ? 12.171 8.194 -18.970 1.00 95.38 82 GLU A C 1
ATOM 639 O O . GLU A 1 82 ? 11.742 9.187 -19.555 1.00 95.38 82 GLU A O 1
ATOM 644 N N . ASN A 1 83 ? 12.666 8.269 -17.729 1.00 92.44 83 ASN A N 1
ATOM 645 C CA . ASN A 1 83 ? 12.687 9.476 -16.901 1.00 92.44 83 ASN A CA 1
ATOM 646 C C . ASN A 1 83 ? 11.302 10.150 -16.769 1.00 92.44 83 ASN A C 1
ATOM 648 O O . ASN A 1 83 ? 11.167 11.377 -16.778 1.00 92.44 83 ASN A O 1
ATOM 652 N N . THR A 1 84 ? 10.247 9.343 -16.648 1.00 92.56 84 THR A N 1
ATOM 653 C CA . THR A 1 84 ? 8.900 9.818 -16.339 1.00 92.56 84 THR A CA 1
ATOM 654 C C . THR A 1 84 ? 8.663 9.722 -14.834 1.00 92.56 84 THR A C 1
ATOM 656 O O . THR A 1 84 ? 8.621 8.643 -14.242 1.00 92.56 84 THR A O 1
ATOM 659 N N . GLY A 1 85 ? 8.524 10.884 -14.190 1.00 90.31 85 GLY A N 1
ATOM 660 C CA . GLY A 1 85 ? 8.152 10.957 -12.777 1.00 90.31 85 GLY A CA 1
ATOM 661 C C . GLY A 1 85 ? 6.770 10.350 -12.522 1.00 90.31 85 GLY A C 1
ATOM 662 O O . GLY A 1 85 ? 5.949 10.255 -13.435 1.00 90.31 85 GLY A O 1
ATOM 663 N N . MET A 1 86 ? 6.502 9.969 -11.272 1.00 91.50 86 MET A N 1
ATOM 664 C CA . MET A 1 86 ? 5.216 9.383 -10.900 1.00 91.50 86 MET A CA 1
ATOM 665 C C . MET A 1 86 ? 4.067 10.372 -11.100 1.00 91.50 86 MET A C 1
ATOM 667 O O . MET A 1 86 ? 4.056 11.460 -10.524 1.00 91.50 86 MET A O 1
ATOM 671 N N . LYS A 1 87 ? 3.086 9.974 -11.907 1.00 93.56 87 LYS A N 1
ATOM 672 C CA . LYS A 1 87 ? 1.881 10.751 -12.208 1.00 93.56 87 LYS A CA 1
ATOM 673 C C . LYS A 1 87 ? 0.647 9.930 -11.888 1.00 93.56 87 LYS A C 1
ATOM 675 O O . LYS A 1 87 ? 0.672 8.714 -12.054 1.00 93.56 87 LYS A O 1
ATOM 680 N N . LEU A 1 88 ? -0.413 10.600 -11.438 1.00 91.31 88 LEU A N 1
ATOM 681 C CA . LEU A 1 88 ? -1.736 9.992 -11.289 1.00 91.31 88 LEU A CA 1
ATOM 682 C C . LEU A 1 88 ? -2.151 9.338 -12.612 1.00 91.31 88 LEU A C 1
ATOM 684 O O . LEU A 1 88 ? -1.993 9.946 -13.672 1.00 91.31 88 LEU A O 1
ATOM 688 N N . LYS A 1 89 ? -2.620 8.099 -12.512 1.00 86.25 89 LYS A N 1
ATOM 689 C CA . LYS A 1 89 ? -3.139 7.302 -13.621 1.00 86.25 89 LYS A CA 1
ATOM 690 C C . LYS A 1 89 ? -4.583 7.668 -13.938 1.00 86.25 89 LYS A C 1
ATOM 692 O O . LYS A 1 89 ? -5.333 7.966 -12.981 1.00 86.25 89 LYS A O 1
#

pLDDT: mean 91.4, std 8.95, range [50.88, 98.44]

Organism: NCBI:txid1305617

Foldseek 3Di:
DDWDWDWDQDPVQKIWIKIWDDDPPDFQKTKIKIFIWHDDPNDTDGQWMWMWMAGNVFQKIKIWIAGNVVRDIWIWIAGVVVPGDTDTD

Radius of gyration: 15.19 Å; chains: 1; bounding box: 34×26×40 Å

Secondary structure (DSSP, 8-state):
-EEEEEEEE-TTSEEEEEEEEE--SS--EEEEEEEEEEEETTEEEEEEEEEEEEETTT-EEEEEEEETTTTEEEEEEEETTTTEEEEE-